Protein AF-A0A087UIP6-F1 (afdb_monomer_lite)

InterPro domains:
  IPR004625 Pyridoxine kinase [PTHR10534] (1-57)
  IPR013749 Pyridoxamine kinase/Phosphomethylpyrimidine kinase [PF08543] (11-57)
  IPR029056 Ribokinase-like [G3DSA:3.40.1190.20] (1-57)
  IPR029056 Ribokinase-like [SSF53613] (1-57)

Foldseek 3Di:
DDPPLDDPDPPVCLCCCQPPVLVVDPDDDDDQNNLCSNQVQNDDDPVSVVVSVVSSD

Sequence (57 aa):
MGDNDKLYVPAELLPIYRDDFIPISDLITPNQFEAKLLTGIDIKSQEDAIEAMNILH

pLDDT: mean 91.47, std 4.25, range [78.94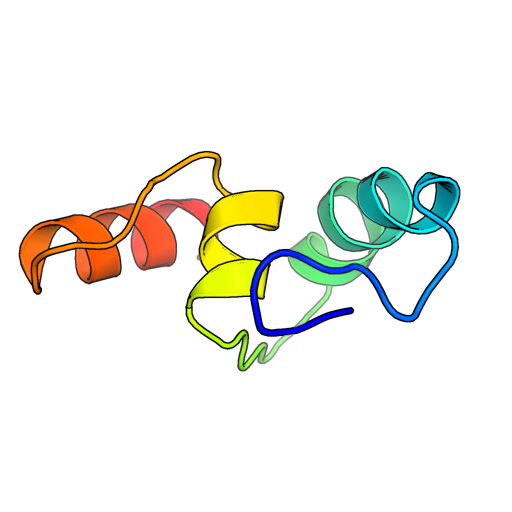, 97.5]

Radius of gyration: 11.05 Å; chains: 1; bounding box: 23×26×25 Å

Secondary structure (DSSP, 8-state):
-EETTEESS-GGGHHHIIIIIGGG-S-----HHHHHHHH-----SHHHHHHHHHHH-

Organism: Stegodyphus mimosarum (NCBI:txid407821)

Structure (mmCIF, N/CA/C/O backbone):
data_AF-A0A087UIP6-F1
#
_entry.id   AF-A0A087UIP6-F1
#
loop_
_atom_site.group_PDB
_atom_site.id
_atom_site.type_symbol
_atom_site.label_atom_id
_atom_site.label_alt_id
_atom_site.label_comp_id
_atom_site.label_asym_id
_atom_site.label_entity_id
_atom_site.label_seq_id
_atom_site.pdbx_PDB_ins_code
_atom_site.Cartn_x
_atom_site.Cartn_y
_atom_site.Cartn_z
_atom_site.occupancy
_atom_site.B_iso_or_equiv
_atom_site.auth_seq_id
_atom_site.auth_comp_id
_atom_site.auth_asym_id
_atom_site.auth_atom_id
_atom_site.pdbx_PDB_model_num
ATOM 1 N N . MET A 1 1 ? 6.064 1.577 -3.287 1.00 79.12 1 MET A N 1
ATOM 2 C CA . MET A 1 1 ? 5.618 2.057 -4.615 1.00 79.12 1 MET A CA 1
ATOM 3 C C . MET A 1 1 ? 5.367 3.557 -4.612 1.00 79.12 1 MET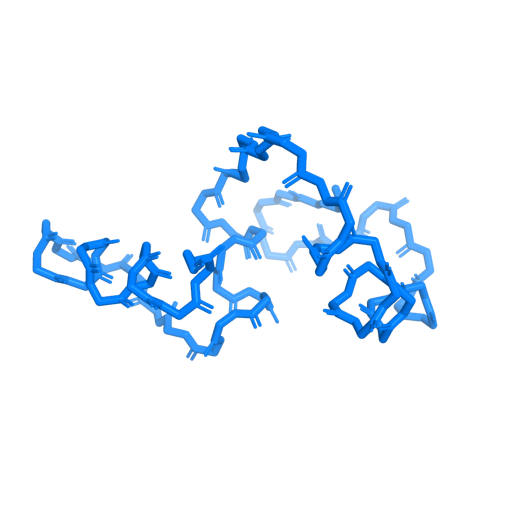 A C 1
ATOM 5 O O . MET A 1 1 ? 5.704 4.221 -5.589 1.00 79.12 1 MET A O 1
ATOM 9 N N . GLY A 1 2 ? 4.820 4.111 -3.532 1.00 86.44 2 GLY A N 1
ATOM 10 C CA . GLY A 1 2 ? 4.599 5.546 -3.418 1.00 86.44 2 GLY A CA 1
ATOM 11 C C . GLY A 1 2 ? 3.980 5.929 -2.082 1.00 86.44 2 GLY A C 1
ATOM 12 O O . GLY A 1 2 ? 3.691 5.058 -1.262 1.00 86.44 2 GLY A O 1
ATOM 13 N N . ASP A 1 3 ? 3.788 7.227 -1.886 1.00 82.81 3 ASP A N 1
ATOM 14 C CA . ASP A 1 3 ? 3.100 7.798 -0.728 1.00 82.81 3 ASP A CA 1
ATOM 15 C C . ASP A 1 3 ? 2.633 9.233 -1.049 1.00 82.81 3 ASP A C 1
ATOM 17 O O . ASP A 1 3 ? 3.160 9.871 -1.970 1.00 82.81 3 ASP A O 1
ATOM 21 N N . ASN A 1 4 ? 1.655 9.756 -0.304 1.00 82.56 4 ASN A N 1
ATOM 22 C CA . ASN A 1 4 ? 1.019 11.065 -0.531 1.00 82.56 4 ASN A CA 1
ATOM 23 C C . ASN A 1 4 ? 0.524 11.258 -1.978 1.00 82.56 4 ASN A C 1
ATOM 25 O O . ASN A 1 4 ? 0.851 12.251 -2.636 1.00 82.56 4 ASN A O 1
ATOM 29 N N . ASP A 1 5 ? -0.216 10.272 -2.485 1.00 78.94 5 ASP A N 1
ATOM 30 C CA . ASP A 1 5 ? -0.788 10.252 -3.837 1.00 78.94 5 ASP A CA 1
ATOM 31 C C . ASP A 1 5 ? 0.235 10.325 -4.986 1.00 78.94 5 ASP A C 1
ATOM 33 O O . ASP A 1 5 ? -0.098 10.667 -6.124 1.00 78.94 5 ASP A O 1
ATOM 37 N N . LYS A 1 6 ? 1.503 9.990 -4.713 1.00 85.31 6 LYS A N 1
ATOM 38 C CA . LYS A 1 6 ? 2.584 10.003 -5.704 1.00 85.31 6 LYS A CA 1
ATOM 39 C C . LYS A 1 6 ? 3.301 8.669 -5.761 1.00 85.31 6 LYS A C 1
ATOM 41 O O . LYS A 1 6 ? 3.778 8.161 -4.751 1.00 85.31 6 LYS A O 1
ATOM 46 N N . LEU A 1 7 ? 3.459 8.148 -6.974 1.00 86.94 7 LEU A N 1
ATOM 47 C CA . LEU A 1 7 ? 4.352 7.029 -7.244 1.00 86.94 7 LEU A CA 1
ATOM 48 C C . LEU A 1 7 ? 5.807 7.507 -7.255 1.00 86.94 7 LEU A C 1
ATOM 50 O O . LEU A 1 7 ? 6.144 8.494 -7.907 1.00 86.94 7 LEU A O 1
ATOM 54 N N . TYR A 1 8 ? 6.670 6.780 -6.551 1.00 87.50 8 TYR A N 1
ATOM 55 C CA . TYR A 1 8 ? 8.127 6.974 -6.591 1.00 87.50 8 TYR A CA 1
ATOM 56 C C . TYR A 1 8 ? 8.805 6.044 -7.597 1.00 87.50 8 TYR A C 1
ATOM 58 O O . TYR A 1 8 ? 10.010 6.129 -7.818 1.00 87.50 8 TYR A O 1
ATOM 66 N N . VAL A 1 9 ? 8.020 5.155 -8.199 1.00 87.56 9 VAL A N 1
ATOM 67 C CA . VAL A 1 9 ? 8.448 4.186 -9.202 1.00 87.56 9 VAL A CA 1
ATOM 68 C C . VAL A 1 9 ? 7.662 4.403 -10.498 1.00 87.56 9 VAL A C 1
ATOM 70 O O . VAL A 1 9 ? 6.562 4.959 -10.447 1.00 87.56 9 VAL A O 1
ATOM 73 N N . PRO A 1 10 ? 8.181 3.970 -11.660 1.00 91.56 10 PRO A N 1
ATOM 74 C CA . PRO A 1 10 ? 7.425 4.005 -12.906 1.00 91.56 10 PRO A CA 1
ATOM 75 C C . PRO A 1 10 ? 6.076 3.295 -12.761 1.00 91.56 10 PRO A C 1
ATOM 77 O O . PRO A 1 10 ? 6.002 2.184 -12.233 1.00 91.56 10 PRO A O 1
ATOM 80 N N . ALA A 1 11 ? 5.009 3.929 -13.253 1.00 86.75 11 ALA A N 1
ATOM 81 C CA . ALA A 1 11 ? 3.655 3.377 -13.178 1.00 86.75 11 ALA A CA 1
ATOM 82 C C . ALA A 1 11 ? 3.521 2.040 -13.926 1.00 86.75 11 ALA A C 1
ATOM 84 O O . ALA A 1 11 ? 2.680 1.220 -13.576 1.00 86.75 11 ALA A O 1
ATOM 85 N N . GLU A 1 12 ? 4.392 1.786 -14.902 1.00 89.69 12 GLU A N 1
ATOM 86 C CA . GLU A 1 12 ? 4.478 0.526 -15.649 1.00 89.69 12 GLU A CA 1
ATOM 87 C C . GLU A 1 12 ? 4.799 -0.691 -14.770 1.00 89.69 12 GLU A C 1
ATOM 89 O O . GLU A 1 12 ? 4.546 -1.818 -15.183 1.00 89.69 12 GLU A O 1
ATOM 94 N N . LEU A 1 13 ? 5.338 -0.490 -13.561 1.00 89.56 13 LEU A N 1
ATOM 95 C CA . LEU A 1 13 ? 5.618 -1.586 -12.632 1.00 89.56 13 LEU A CA 1
ATOM 96 C C . LEU A 1 13 ? 4.371 -2.057 -11.874 1.00 89.56 13 LEU A C 1
ATOM 98 O O . LEU A 1 13 ? 4.381 -3.163 -11.344 1.00 89.56 13 LEU A O 1
ATOM 102 N N . LEU A 1 14 ? 3.300 -1.255 -11.809 1.00 89.25 14 LEU A N 1
ATOM 103 C CA . LEU A 1 14 ? 2.081 -1.607 -11.067 1.00 89.25 14 LEU A CA 1
ATOM 104 C C . LEU A 1 14 ? 1.470 -2.954 -11.485 1.00 89.25 14 LEU A C 1
ATOM 106 O O . LEU A 1 14 ? 1.205 -3.758 -10.591 1.00 89.25 14 LEU A O 1
ATOM 110 N N . PRO A 1 15 ? 1.282 -3.241 -12.790 1.00 91.12 15 PRO A N 1
ATOM 111 C CA . PRO A 1 15 ? 0.791 -4.541 -13.234 1.00 91.12 15 PRO A CA 1
ATOM 112 C C . PRO A 1 15 ? 1.681 -5.695 -12.773 1.00 91.12 15 PRO A C 1
ATOM 114 O O . PRO A 1 15 ? 1.159 -6.698 -12.323 1.00 91.12 15 PRO A O 1
ATOM 117 N N . ILE A 1 16 ? 3.006 -5.528 -12.779 1.00 91.69 16 ILE A N 1
ATOM 118 C CA . ILE A 1 16 ? 3.947 -6.576 -12.345 1.00 91.69 16 ILE A CA 1
ATOM 119 C C . ILE A 1 16 ? 3.782 -6.860 -10.845 1.00 91.69 16 ILE A C 1
ATOM 121 O O . ILE A 1 16 ? 3.696 -8.011 -10.427 1.00 91.69 16 ILE A O 1
ATOM 125 N N . TYR A 1 17 ? 3.686 -5.814 -10.014 1.00 89.62 17 TYR A N 1
ATOM 126 C CA . TYR A 1 17 ? 3.433 -6.003 -8.582 1.00 89.62 17 TYR A CA 1
ATOM 127 C C . TYR A 1 17 ? 2.112 -6.739 -8.336 1.00 89.62 17 TYR A C 1
ATOM 129 O O . TYR A 1 17 ? 2.085 -7.680 -7.546 1.00 89.62 17 TYR A O 1
ATOM 137 N N . ARG A 1 18 ? 1.037 -6.329 -9.017 1.00 90.50 18 ARG A N 1
ATOM 138 C CA . ARG A 1 18 ? -0.306 -6.885 -8.823 1.00 90.50 18 ARG A CA 1
ATOM 139 C C . ARG A 1 18 ? -0.456 -8.303 -9.374 1.00 90.50 18 ARG A C 1
ATOM 141 O O . ARG A 1 18 ? -1.012 -9.154 -8.691 1.00 90.50 18 ARG A O 1
ATOM 148 N N . ASP A 1 19 ? 0.012 -8.530 -10.594 1.00 92.06 19 ASP A N 1
ATOM 149 C CA . ASP A 1 19 ? -0.302 -9.727 -11.375 1.00 92.06 19 ASP A CA 1
ATOM 150 C C . ASP A 1 19 ? 0.761 -10.825 -11.211 1.00 92.06 19 ASP A C 1
ATOM 152 O O . ASP A 1 19 ? 0.424 -12.001 -11.319 1.00 92.06 19 ASP A O 1
ATOM 156 N N . ASP A 1 20 ? 2.014 -10.463 -10.899 1.00 93.06 20 ASP A N 1
ATOM 157 C CA . ASP A 1 20 ? 3.123 -11.422 -10.796 1.00 93.06 20 ASP A CA 1
ATOM 158 C C . ASP A 1 20 ? 3.643 -11.589 -9.360 1.00 93.06 20 ASP A C 1
ATOM 160 O O . ASP A 1 20 ? 3.872 -12.715 -8.922 1.00 93.06 20 ASP A O 1
ATOM 164 N N . PHE A 1 21 ? 3.843 -10.496 -8.607 1.00 90.94 21 PHE A N 1
ATOM 165 C CA . PHE A 1 21 ? 4.472 -10.569 -7.278 1.00 90.94 21 PHE A CA 1
ATOM 166 C C . PHE A 1 21 ? 3.506 -10.880 -6.141 1.00 90.94 21 PHE A C 1
ATOM 168 O O . PHE A 1 21 ? 3.823 -11.733 -5.312 1.00 90.94 21 PHE A O 1
ATOM 175 N N . ILE A 1 22 ? 2.347 -10.222 -6.069 1.00 91.62 22 ILE A N 1
ATOM 176 C CA . ILE A 1 22 ? 1.368 -10.490 -5.004 1.00 91.62 22 ILE A CA 1
ATOM 177 C C . ILE A 1 22 ? 0.957 -11.974 -4.965 1.00 91.62 22 ILE A C 1
ATOM 179 O O . ILE A 1 22 ? 1.026 -12.546 -3.879 1.00 91.62 22 ILE A O 1
ATOM 183 N N . PRO A 1 23 ? 0.657 -12.652 -6.094 1.00 92.62 23 PRO A N 1
ATOM 184 C CA . PRO A 1 23 ? 0.253 -14.062 -6.074 1.00 92.62 23 PRO A CA 1
ATOM 185 C C . PRO A 1 23 ? 1.305 -15.043 -5.540 1.00 92.62 23 PRO A C 1
ATOM 187 O O . PRO A 1 23 ? 0.960 -16.168 -5.185 1.00 92.62 23 PRO A O 1
ATOM 190 N N . ILE A 1 24 ? 2.583 -14.650 -5.511 1.00 93.88 24 ILE A N 1
ATOM 191 C CA . ILE A 1 24 ? 3.693 -15.484 -5.022 1.00 93.88 24 ILE A CA 1
ATOM 192 C C . ILE A 1 24 ? 4.257 -15.002 -3.679 1.00 93.88 24 ILE A C 1
ATOM 194 O O . ILE A 1 24 ? 5.248 -15.552 -3.204 1.00 93.88 24 ILE A O 1
ATOM 198 N N . SER A 1 25 ? 3.689 -13.946 -3.096 1.00 91.44 25 SER A N 1
ATOM 199 C CA . SER A 1 25 ? 4.211 -13.340 -1.873 1.00 91.44 25 SER A CA 1
ATOM 200 C C . SER A 1 25 ? 3.629 -14.017 -0.636 1.00 91.44 25 SER A C 1
ATOM 202 O O . SER A 1 25 ? 2.419 -14.024 -0.445 1.00 91.44 25 SER A O 1
ATOM 204 N N . ASP A 1 26 ? 4.488 -14.500 0.262 1.00 94.25 26 ASP A N 1
ATOM 205 C CA . ASP A 1 26 ? 4.054 -15.018 1.570 1.00 94.25 26 ASP A CA 1
ATOM 206 C C . ASP A 1 26 ? 3.612 -13.900 2.533 1.00 94.25 26 ASP A C 1
ATOM 208 O O . ASP A 1 26 ? 2.857 -14.126 3.479 1.00 94.25 26 ASP A O 1
ATOM 212 N N . LEU A 1 27 ? 4.130 -12.685 2.325 1.00 92.00 27 LEU A N 1
ATOM 213 C CA . LEU A 1 27 ? 3.859 -11.514 3.149 1.00 92.00 27 LEU A CA 1
ATOM 214 C C . LEU A 1 27 ? 3.993 -10.243 2.314 1.00 92.00 27 LEU A C 1
ATOM 216 O O . LEU A 1 27 ? 5.022 -10.011 1.680 1.00 92.00 27 LEU A O 1
ATOM 220 N N . ILE A 1 28 ? 2.991 -9.373 2.408 1.00 92.38 28 ILE A N 1
ATOM 221 C CA . ILE A 1 28 ? 3.048 -8.005 1.894 1.00 92.38 28 ILE A CA 1
ATOM 222 C C . ILE A 1 28 ? 2.615 -7.026 2.986 1.00 92.38 28 ILE A C 1
ATOM 224 O O . ILE A 1 28 ? 1.744 -7.328 3.800 1.00 92.38 28 ILE A O 1
ATOM 228 N N . THR A 1 29 ? 3.229 -5.844 3.018 1.00 93.69 29 THR A N 1
ATOM 229 C CA . THR A 1 29 ? 2.922 -4.794 4.005 1.00 93.69 29 THR A CA 1
ATOM 230 C C . THR A 1 29 ? 2.701 -3.448 3.308 1.00 93.69 29 THR A C 1
ATOM 232 O O . THR A 1 29 ? 3.521 -2.539 3.475 1.00 93.69 29 THR A O 1
ATOM 235 N N . PRO A 1 30 ? 1.653 -3.316 2.471 1.00 93.00 30 PRO A N 1
ATOM 236 C CA . PRO A 1 30 ? 1.384 -2.063 1.783 1.00 93.00 30 PRO A CA 1
ATOM 237 C C . PRO A 1 30 ? 0.986 -0.972 2.780 1.00 93.00 30 PRO A C 1
ATOM 239 O O . PRO A 1 30 ? 0.307 -1.230 3.777 1.00 93.00 30 PRO A O 1
ATOM 242 N N . ASN A 1 31 ? 1.372 0.268 2.491 1.00 92.88 31 ASN A N 1
ATOM 243 C CA . ASN A 1 31 ? 0.757 1.429 3.134 1.00 92.88 31 ASN A CA 1
ATOM 244 C C . ASN A 1 31 ? -0.654 1.696 2.550 1.00 92.88 31 ASN A C 1
ATOM 246 O O . ASN A 1 31 ? -1.085 1.042 1.601 1.00 92.88 31 ASN A O 1
ATOM 250 N N . GLN A 1 32 ? -1.385 2.675 3.096 1.00 92.50 32 GLN A N 1
ATOM 251 C CA . GLN A 1 32 ? -2.750 3.006 2.654 1.00 92.50 32 GLN A CA 1
ATOM 252 C C . GLN A 1 32 ? -2.835 3.348 1.155 1.00 92.50 32 GLN A C 1
ATOM 254 O O . GLN A 1 32 ? -3.753 2.909 0.462 1.00 92.50 32 GLN A O 1
ATOM 259 N N . PHE A 1 33 ? -1.875 4.124 0.646 1.00 92.38 33 PHE A N 1
ATOM 260 C CA . PHE A 1 33 ? -1.832 4.531 -0.757 1.00 92.38 33 PHE A CA 1
ATOM 261 C C . PHE A 1 33 ? -1.551 3.341 -1.682 1.00 92.38 33 PHE A C 1
ATOM 263 O O . PHE A 1 33 ? -2.214 3.164 -2.702 1.00 92.38 33 PHE A O 1
ATOM 270 N N . GLU A 1 34 ? -0.600 2.491 -1.311 1.00 93.06 34 GLU A N 1
ATOM 271 C CA . GLU A 1 34 ? -0.254 1.277 -2.048 1.00 93.06 34 GLU A CA 1
ATOM 272 C C . GLU A 1 34 ? -1.416 0.288 -2.068 1.00 93.06 34 GLU A C 1
ATOM 274 O O . GLU A 1 34 ? -1.757 -0.225 -3.129 1.00 93.06 34 GLU A O 1
ATOM 279 N N . ALA A 1 35 ? -2.081 0.081 -0.929 1.00 94.19 35 ALA A N 1
ATOM 280 C CA . ALA A 1 35 ? -3.261 -0.769 -0.843 1.00 94.19 35 ALA A CA 1
ATOM 281 C C . ALA A 1 35 ? -4.372 -0.264 -1.775 1.00 94.19 35 ALA A C 1
ATOM 283 O O . ALA A 1 35 ? -4.945 -1.054 -2.523 1.00 94.19 35 ALA A O 1
ATOM 284 N N . LYS A 1 36 ? -4.612 1.052 -1.821 1.00 93.88 36 LYS A N 1
ATOM 285 C CA . LYS A 1 36 ? -5.559 1.663 -2.763 1.00 93.88 36 LYS A CA 1
ATOM 286 C C . LYS A 1 36 ? -5.168 1.439 -4.220 1.00 93.88 36 LYS A C 1
ATOM 288 O O . LYS A 1 36 ? -6.028 1.133 -5.038 1.00 93.88 36 LYS A O 1
ATOM 293 N N . LEU A 1 37 ? -3.890 1.575 -4.564 1.00 91.88 37 LEU A N 1
ATOM 294 C CA . LEU A 1 37 ? -3.415 1.332 -5.929 1.00 91.88 37 LEU A CA 1
ATOM 295 C C . LEU A 1 37 ? -3.582 -0.128 -6.363 1.00 91.88 37 LEU A C 1
ATOM 297 O O . LEU A 1 37 ? -3.891 -0.387 -7.524 1.00 91.88 37 LEU A O 1
ATOM 301 N N . LEU A 1 38 ? -3.361 -1.066 -5.443 1.00 92.50 38 LEU A N 1
ATOM 302 C CA . LEU A 1 38 ? -3.406 -2.500 -5.722 1.00 92.50 38 LEU A CA 1
ATOM 303 C C . LEU A 1 38 ? -4.838 -3.048 -5.760 1.00 92.50 38 LEU A C 1
ATOM 305 O O . LEU A 1 38 ? -5.137 -3.911 -6.580 1.00 92.50 38 LEU A O 1
ATOM 309 N N . THR A 1 39 ? -5.721 -2.530 -4.904 1.00 93.38 39 THR A N 1
ATOM 310 C CA . THR A 1 39 ? -7.094 -3.040 -4.721 1.00 93.38 39 THR A CA 1
ATOM 311 C C . THR A 1 39 ? -8.167 -2.173 -5.378 1.00 93.38 39 THR A C 1
ATOM 313 O O . THR A 1 39 ? -9.278 -2.637 -5.613 1.00 93.38 39 THR A O 1
ATOM 316 N N . GLY A 1 40 ? -7.863 -0.905 -5.668 1.00 93.62 40 GLY A N 1
ATOM 317 C CA . GLY A 1 40 ? -8.839 0.097 -6.098 1.00 93.62 40 GLY A CA 1
ATOM 318 C C . GLY A 1 40 ? -9.703 0.673 -4.967 1.00 93.62 40 GLY A C 1
ATOM 319 O O . GLY A 1 40 ? -10.530 1.544 -5.236 1.00 93.62 40 GLY A O 1
ATOM 320 N N . ILE A 1 41 ? -9.515 0.230 -3.719 1.00 95.38 41 ILE A N 1
ATOM 321 C CA . ILE A 1 41 ? -10.325 0.646 -2.567 1.00 95.38 41 ILE A CA 1
ATOM 322 C C . ILE A 1 41 ? -9.723 1.889 -1.912 1.00 95.38 41 ILE A C 1
ATOM 324 O O . ILE A 1 41 ? -8.563 1.913 -1.503 1.00 95.38 41 ILE A O 1
ATOM 328 N N . ASP A 1 42 ? -10.5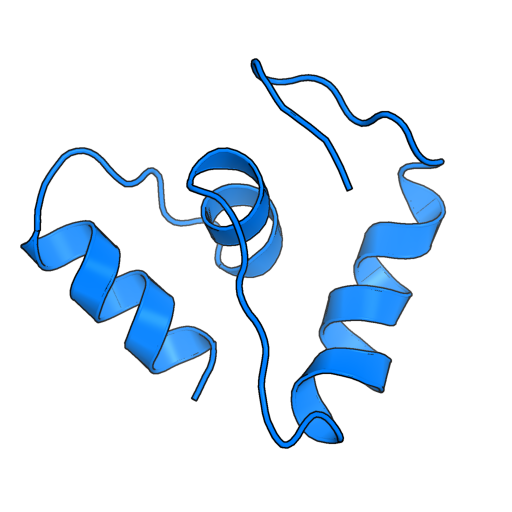29 2.941 -1.787 1.00 95.25 42 ASP A N 1
ATOM 329 C CA . ASP A 1 42 ? -10.147 4.165 -1.084 1.00 95.25 42 ASP A CA 1
ATOM 330 C C . ASP A 1 42 ? -10.388 4.007 0.422 1.00 95.25 42 ASP A C 1
ATOM 332 O O . ASP A 1 42 ? -11.479 4.285 0.911 1.00 95.25 42 ASP A O 1
ATOM 336 N N . ILE A 1 43 ? -9.368 3.544 1.148 1.00 95.56 43 ILE A N 1
ATOM 337 C CA . ILE A 1 43 ? -9.467 3.209 2.575 1.00 95.56 43 ILE A CA 1
ATOM 338 C C . ILE A 1 43 ? -9.708 4.469 3.414 1.00 95.56 43 ILE A C 1
ATOM 340 O O . ILE A 1 43 ? -8.811 5.302 3.548 1.00 95.56 43 ILE A O 1
ATOM 344 N N . LYS A 1 44 ? -10.894 4.603 4.013 1.00 95.81 44 LYS A N 1
ATOM 345 C CA . LYS A 1 44 ? -11.275 5.701 4.924 1.00 95.81 44 LYS A CA 1
ATOM 346 C C . LYS A 1 44 ? -11.797 5.206 6.268 1.00 95.81 44 LYS A C 1
ATOM 348 O O . LYS A 1 44 ? -11.827 5.988 7.219 1.00 95.81 44 LYS A O 1
ATOM 353 N N . SER A 1 45 ? -12.175 3.936 6.361 1.00 96.75 45 SER A N 1
ATOM 354 C CA . SER A 1 45 ? -12.556 3.272 7.603 1.00 96.75 45 SER A CA 1
ATOM 355 C C . SER A 1 45 ? -11.828 1.938 7.796 1.00 96.75 45 SER A C 1
ATOM 357 O O . SER A 1 45 ? -11.061 1.479 6.947 1.00 96.75 45 SER A O 1
ATOM 359 N N . GLN A 1 46 ? -12.054 1.317 8.954 1.00 96.62 46 GLN A N 1
ATOM 360 C CA . GLN A 1 46 ? -11.519 -0.010 9.248 1.00 96.62 46 GLN A CA 1
ATOM 361 C C . GLN A 1 46 ? -12.151 -1.084 8.350 1.00 96.62 46 GLN A C 1
ATOM 363 O O . GLN A 1 46 ? -11.477 -2.039 7.973 1.00 96.62 46 GLN A O 1
ATOM 368 N N . GLU A 1 47 ? -13.421 -0.927 7.986 1.00 97.50 47 GLU A N 1
ATOM 369 C CA . GLU A 1 47 ? -14.137 -1.828 7.082 1.00 97.50 47 GLU A CA 1
ATOM 370 C C . GLU A 1 47 ? -13.510 -1.821 5.684 1.00 97.50 47 GLU A C 1
ATOM 372 O O . GLU A 1 47 ? -13.233 -2.894 5.151 1.00 97.50 47 GLU A O 1
ATOM 377 N N . ASP A 1 4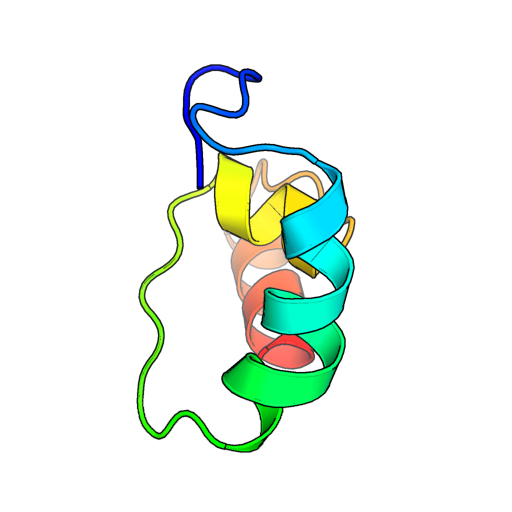8 ? -13.181 -0.641 5.145 1.00 97.12 48 ASP A N 1
ATOM 378 C CA . ASP A 1 48 ? -12.489 -0.523 3.854 1.00 97.12 48 ASP A CA 1
ATOM 379 C C . ASP A 1 48 ? -11.118 -1.219 3.889 1.00 97.12 48 ASP A C 1
ATOM 381 O O . ASP A 1 48 ? -10.702 -1.864 2.927 1.00 97.12 48 ASP A O 1
ATOM 385 N N . ALA A 1 49 ? -10.403 -1.109 5.016 1.00 95.19 49 ALA A N 1
ATOM 386 C CA . ALA A 1 49 ? -9.115 -1.774 5.195 1.00 95.19 49 ALA A CA 1
ATOM 387 C C . ALA A 1 49 ? -9.264 -3.304 5.199 1.00 95.19 49 ALA A C 1
ATOM 389 O O . ALA A 1 49 ? -8.432 -4.001 4.622 1.00 95.19 49 ALA A O 1
ATOM 390 N N . ILE A 1 50 ? -10.324 -3.832 5.817 1.00 96.06 50 ILE A N 1
ATOM 391 C CA . ILE A 1 50 ? -10.632 -5.269 5.801 1.00 96.06 50 ILE A CA 1
ATOM 392 C C . ILE A 1 50 ? -10.987 -5.731 4.385 1.00 96.06 50 ILE A C 1
ATOM 394 O O . ILE A 1 50 ? -10.510 -6.778 3.954 1.00 96.06 50 ILE A O 1
ATOM 398 N N . GLU A 1 51 ? -11.775 -4.954 3.642 1.00 96.56 51 GLU A N 1
ATOM 399 C CA . GLU A 1 51 ? -12.110 -5.265 2.250 1.00 96.56 51 GLU A CA 1
ATOM 400 C C . GLU A 1 51 ? -10.859 -5.291 1.360 1.00 96.56 51 GLU A C 1
ATOM 402 O O . GLU A 1 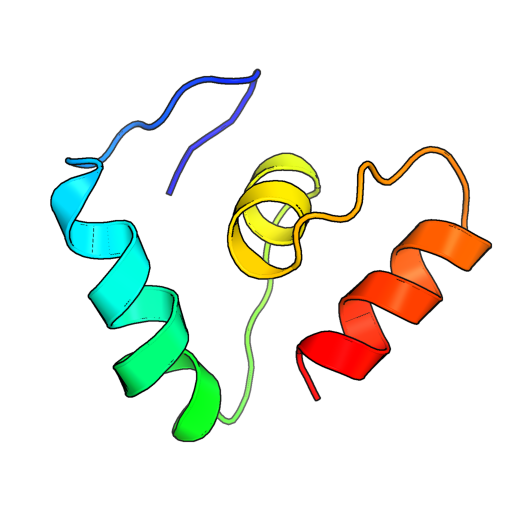51 ? -10.646 -6.252 0.622 1.00 96.56 51 GLU A O 1
ATOM 407 N N . ALA A 1 52 ? -9.974 -4.300 1.504 1.00 95.56 52 ALA A N 1
ATOM 408 C CA . ALA A 1 52 ? -8.692 -4.270 0.806 1.00 95.56 52 ALA A CA 1
ATOM 409 C C . ALA A 1 52 ? -7.808 -5.475 1.160 1.00 95.56 52 ALA A C 1
ATOM 411 O O . ALA A 1 52 ? -7.218 -6.083 0.268 1.00 95.56 52 ALA A O 1
ATOM 412 N N . MET A 1 53 ? -7.747 -5.871 2.436 1.00 93.44 53 MET A N 1
ATOM 413 C CA . MET A 1 53 ? -7.012 -7.071 2.851 1.00 93.44 53 MET A CA 1
ATOM 414 C C . MET A 1 53 ? -7.578 -8.349 2.221 1.00 93.44 53 MET A C 1
ATOM 416 O O . MET A 1 53 ? -6.798 -9.203 1.821 1.00 93.44 53 MET A O 1
ATOM 420 N N . ASN A 1 54 ? -8.901 -8.469 2.074 1.00 94.00 54 ASN A N 1
ATOM 421 C CA . ASN A 1 54 ? -9.522 -9.643 1.450 1.00 94.00 54 ASN A CA 1
ATOM 422 C C . ASN A 1 54 ? -9.218 -9.769 -0.051 1.00 94.00 54 ASN A C 1
ATOM 424 O O . ASN A 1 54 ? -9.254 -10.875 -0.573 1.00 94.00 54 ASN A O 1
ATOM 428 N N . ILE A 1 55 ? -8.941 -8.663 -0.750 1.00 92.38 55 ILE A N 1
ATOM 429 C CA . ILE A 1 55 ? -8.507 -8.692 -2.159 1.00 92.38 55 ILE A CA 1
ATOM 430 C C . ILE A 1 55 ? -7.043 -9.135 -2.279 1.00 92.38 55 ILE A C 1
ATOM 432 O O . ILE A 1 55 ? -6.642 -9.702 -3.292 1.00 92.38 55 ILE A O 1
ATOM 436 N N . LEU A 1 56 ? -6.241 -8.836 -1.258 1.00 89.94 56 LEU A N 1
ATOM 437 C CA . LEU A 1 56 ? -4.805 -9.095 -1.222 1.00 89.94 56 LEU A CA 1
ATOM 438 C C . LEU A 1 56 ? -4.432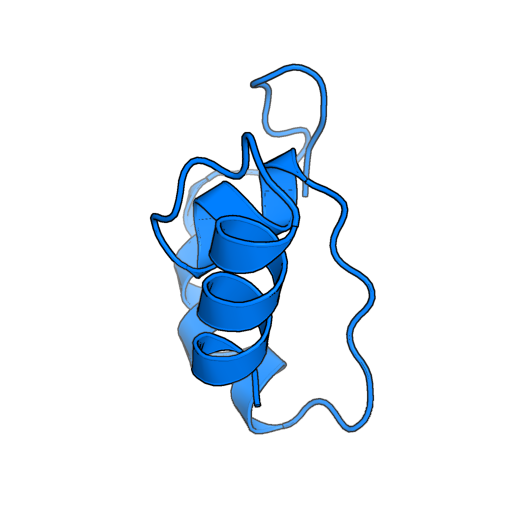 -10.469 -0.636 1.00 89.94 56 LEU A C 1
ATOM 440 O O . LEU A 1 56 ? -3.252 -10.818 -0.669 1.00 89.94 56 LEU A O 1
ATOM 444 N N . HIS A 1 57 ? -5.401 -11.197 -0.074 1.00 82.75 57 HIS A N 1
ATOM 445 C CA . HIS A 1 57 ? -5.253 -12.535 0.504 1.00 82.75 57 HIS A CA 1
ATOM 446 C C . HIS A 1 57 ? -5.591 -13.627 -0.512 1.00 82.75 57 HIS A C 1
ATOM 448 O O . HIS A 1 57 ? -4.840 -14.627 -0.547 1.00 82.75 57 HIS A O 1
#